Protein AF-A0A6M1YT93-F1 (afdb_monomer_lite)

Radius of gyration: 17.88 Å; chains: 1; bounding box: 50×22×39 Å

Sequence (59 aa):
MFSIAKLFGRSPFAPLQSHMDKVASCVLLLEKLFIALKEKKYEKIKEIGKAISKQEHEA

Structure (mmCIF, N/CA/C/O backbone):
data_AF-A0A6M1YT93-F1
#
_entry.id   AF-A0A6M1YT93-F1
#
loop_
_atom_site.group_PDB
_atom_site.id
_atom_site.type_symbol
_atom_site.label_atom_id
_atom_site.label_alt_id
_atom_site.label_comp_id
_atom_site.label_asym_id
_atom_site.label_entity_id
_atom_site.label_seq_id
_atom_site.pdbx_PDB_ins_code
_atom_site.Cartn_x
_atom_site.Cartn_y
_atom_site.Cartn_z
_atom_site.occupancy
_atom_site.B_iso_or_equiv
_atom_site.auth_seq_id
_atom_site.auth_comp_id
_atom_site.auth_asym_id
_atom_site.auth_atom_id
_atom_site.pdbx_PDB_model_num
ATOM 1 N N . MET A 1 1 ? 33.958 -17.691 -22.519 1.00 50.75 1 MET A N 1
ATOM 2 C CA . MET A 1 1 ? 32.675 -17.982 -23.197 1.00 50.75 1 MET A CA 1
ATOM 3 C C . MET A 1 1 ? 31.859 -16.705 -23.298 1.00 50.75 1 MET A C 1
ATOM 5 O O . MET A 1 1 ? 31.504 -16.140 -22.269 1.00 50.75 1 MET A O 1
ATOM 9 N N . PHE A 1 2 ? 31.596 -16.227 -24.514 1.00 55.94 2 PHE A N 1
ATOM 10 C CA . PHE A 1 2 ? 30.601 -15.179 -24.739 1.00 55.94 2 PHE A CA 1
ATOM 11 C C . PHE A 1 2 ? 29.215 -15.821 -24.625 1.00 55.94 2 PHE A C 1
ATOM 13 O O . PHE A 1 2 ? 28.848 -16.646 -25.453 1.00 55.94 2 PHE A O 1
ATOM 20 N N . SER A 1 3 ? 28.477 -15.505 -23.561 1.00 75.81 3 SER A N 1
ATOM 21 C CA . SER A 1 3 ? 27.079 -15.927 -23.439 1.00 75.81 3 SER A CA 1
ATOM 22 C C . SER A 1 3 ? 26.218 -15.085 -24.379 1.00 75.81 3 SER A C 1
ATOM 24 O O . SER A 1 3 ? 26.418 -13.870 -24.457 1.00 75.81 3 SER A O 1
ATOM 26 N N . ILE A 1 4 ? 25.246 -15.709 -25.053 1.00 70.94 4 ILE A N 1
ATOM 27 C CA . ILE A 1 4 ? 24.297 -15.045 -25.966 1.00 70.94 4 ILE A CA 1
ATOM 28 C C . ILE A 1 4 ? 23.595 -13.844 -25.296 1.00 70.94 4 ILE A C 1
ATOM 30 O O . ILE A 1 4 ? 23.244 -12.872 -25.953 1.00 70.94 4 ILE A O 1
ATOM 34 N N . ALA A 1 5 ? 23.481 -13.859 -23.963 1.00 67.81 5 ALA A N 1
ATOM 35 C CA . ALA A 1 5 ? 22.919 -12.781 -23.154 1.00 67.81 5 ALA A CA 1
ATOM 36 C C . ALA A 1 5 ? 23.707 -11.456 -23.216 1.00 67.81 5 ALA A C 1
ATOM 38 O O . ALA A 1 5 ? 23.157 -10.417 -22.873 1.00 67.81 5 ALA A O 1
ATOM 39 N N . LYS A 1 6 ? 24.983 -11.468 -23.634 1.00 64.25 6 LYS A N 1
ATOM 40 C CA . LYS A 1 6 ? 25.774 -10.244 -23.868 1.00 64.25 6 LYS A CA 1
ATOM 41 C C . LYS A 1 6 ? 25.581 -9.651 -25.271 1.00 64.25 6 LYS A C 1
ATOM 43 O O . LYS A 1 6 ? 25.992 -8.516 -25.477 1.00 64.25 6 LYS A O 1
ATOM 48 N N . LEU A 1 7 ? 24.990 -10.393 -26.216 1.00 64.44 7 LEU A N 1
ATOM 49 C CA . LEU A 1 7 ? 24.684 -9.899 -27.570 1.00 64.44 7 LEU A CA 1
ATOM 50 C C . LEU A 1 7 ? 23.421 -9.033 -27.591 1.00 64.44 7 LEU A C 1
ATOM 52 O O . LEU A 1 7 ? 23.321 -8.103 -28.385 1.00 64.44 7 LEU A O 1
ATOM 56 N N . PHE A 1 8 ? 22.478 -9.309 -26.692 1.00 71.06 8 PHE A N 1
ATOM 57 C CA . PHE A 1 8 ? 21.293 -8.488 -26.493 1.00 71.06 8 PHE A CA 1
ATOM 58 C C . PHE A 1 8 ? 21.571 -7.509 -25.348 1.00 71.06 8 PHE A C 1
ATOM 60 O O . PHE A 1 8 ? 21.635 -7.903 -24.184 1.00 71.06 8 PHE A O 1
ATOM 67 N N . GLY A 1 9 ? 21.789 -6.231 -25.671 1.00 67.19 9 GLY A N 1
ATOM 68 C CA . GLY A 1 9 ? 21.897 -5.183 -24.654 1.00 67.19 9 GLY A CA 1
ATOM 69 C C . GLY A 1 9 ? 20.658 -5.192 -23.755 1.00 67.19 9 GLY A C 1
ATOM 70 O O . GLY A 1 9 ? 19.542 -5.394 -24.238 1.00 67.19 9 GLY A O 1
ATOM 71 N N . ARG A 1 10 ? 20.830 -5.004 -22.439 1.00 70.50 10 ARG A N 1
ATOM 72 C CA . ARG A 1 10 ? 19.668 -4.859 -21.552 1.00 70.50 10 ARG A CA 1
ATOM 73 C C . ARG A 1 10 ? 18.847 -3.667 -22.030 1.00 70.50 10 ARG A C 1
ATOM 75 O O . ARG A 1 10 ? 19.414 -2.611 -22.304 1.00 70.50 10 ARG A O 1
ATOM 82 N N . SER A 1 11 ? 17.529 -3.845 -22.122 1.00 76.94 11 SER A N 1
ATOM 83 C CA . SER A 1 11 ? 16.634 -2.750 -22.487 1.00 76.94 11 SER A CA 1
ATOM 84 C C . SER A 1 11 ? 16.892 -1.562 -21.554 1.00 76.94 11 SER A C 1
ATOM 86 O O . SER A 1 11 ? 16.869 -1.751 -20.333 1.00 76.94 11 SER A O 1
ATOM 88 N N . PRO A 1 12 ? 17.106 -0.345 -22.084 1.00 78.06 12 PRO A N 1
ATOM 89 C CA . PRO A 1 12 ? 17.272 0.847 -21.254 1.00 78.06 12 PRO A CA 1
ATOM 90 C C . PRO A 1 12 ? 16.013 1.139 -20.419 1.00 78.06 12 PRO A C 1
ATOM 92 O O . PRO A 1 12 ? 16.080 1.870 -19.438 1.00 78.06 12 PRO A O 1
ATOM 95 N N . PHE A 1 13 ? 14.879 0.518 -20.765 1.00 83.44 13 PHE 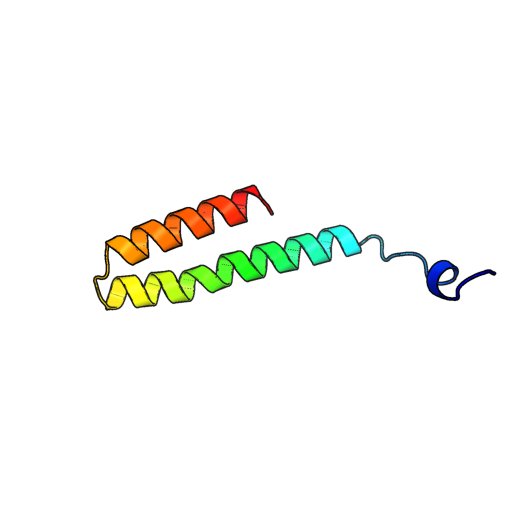A N 1
ATOM 96 C CA . PHE A 1 13 ? 13.615 0.606 -20.039 1.00 83.44 13 PHE A CA 1
ATOM 97 C C . PHE A 1 13 ? 13.441 -0.466 -18.960 1.00 83.44 13 PHE A C 1
ATOM 99 O O . PHE A 1 13 ? 12.429 -0.446 -18.270 1.00 83.44 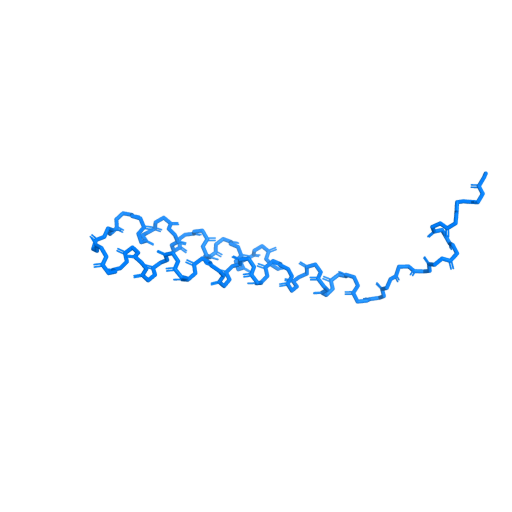13 PHE A O 1
ATOM 106 N N . ALA A 1 14 ? 14.375 -1.410 -18.802 1.00 84.31 14 ALA A N 1
ATOM 107 C CA . ALA A 1 14 ? 14.273 -2.447 -17.774 1.00 84.31 14 ALA A CA 1
ATOM 108 C C . ALA A 1 14 ? 14.080 -1.879 -16.347 1.00 84.31 14 ALA A C 1
ATOM 110 O O . ALA A 1 14 ? 13.211 -2.388 -15.642 1.00 84.31 14 ALA A O 1
ATOM 111 N N . PRO A 1 15 ? 14.777 -0.800 -15.925 1.00 85.88 15 PRO A N 1
ATOM 112 C CA . PRO A 1 15 ? 14.524 -0.175 -14.624 1.00 85.88 15 PRO A CA 1
ATOM 113 C C . PRO A 1 15 ? 13.105 0.396 -14.519 1.00 85.88 15 PRO A C 1
ATOM 115 O O . PRO A 1 15 ? 12.452 0.252 -13.489 1.00 85.88 15 PRO A O 1
ATOM 118 N N . LEU A 1 16 ? 12.612 1.000 -15.606 1.00 88.00 16 LEU A N 1
ATOM 119 C CA . LEU A 1 16 ? 11.269 1.571 -15.671 1.00 88.00 16 LEU A CA 1
ATOM 120 C C . LEU A 1 16 ? 10.195 0.477 -15.591 1.00 88.00 16 LEU A C 1
ATOM 122 O O . LEU A 1 16 ? 9.221 0.636 -14.871 1.00 88.00 16 LEU A O 1
ATOM 126 N N . GLN A 1 17 ? 10.388 -0.647 -16.285 1.00 88.38 17 GLN A N 1
ATOM 127 C CA . GLN A 1 17 ? 9.488 -1.804 -16.224 1.00 88.38 17 GLN A CA 1
ATOM 128 C C . GLN A 1 17 ? 9.425 -2.375 -14.809 1.00 88.38 17 GLN A C 1
ATOM 130 O O . GLN A 1 17 ? 8.338 -2.516 -14.266 1.00 88.38 17 GLN A O 1
ATOM 135 N N . SER A 1 18 ? 10.579 -2.577 -14.165 1.00 89.00 18 SER A N 1
ATOM 136 C CA . SER A 1 18 ? 10.621 -3.044 -12.777 1.00 89.00 18 SER A CA 1
ATOM 137 C C . SER A 1 18 ? 9.949 -2.073 -11.800 1.00 89.00 18 SER A C 1
ATOM 139 O O . SER A 1 18 ? 9.310 -2.514 -10.848 1.00 89.00 18 SER A O 1
ATOM 141 N N . HIS A 1 19 ? 10.056 -0.760 -12.027 1.00 90.38 19 HIS A N 1
ATOM 142 C CA . HIS A 1 19 ? 9.287 0.228 -11.267 1.00 90.38 19 HIS A CA 1
ATOM 143 C C . HIS A 1 19 ? 7.777 0.078 -11.525 1.00 90.38 19 HIS A C 1
ATOM 145 O O . HIS A 1 19 ? 6.988 0.061 -10.583 1.00 90.38 19 HIS A O 1
ATOM 151 N N . MET A 1 20 ? 7.358 -0.090 -12.782 1.00 90.81 20 MET A N 1
ATOM 152 C CA . MET A 1 20 ? 5.946 -0.298 -13.132 1.00 90.81 20 MET A CA 1
ATOM 153 C C . MET A 1 20 ? 5.367 -1.570 -12.501 1.00 90.81 20 MET A C 1
ATOM 155 O O . MET A 1 20 ? 4.234 -1.536 -12.025 1.00 90.81 20 MET A O 1
ATOM 159 N N . ASP A 1 21 ? 6.142 -2.653 -12.409 1.00 92.25 21 ASP A N 1
ATOM 160 C CA . ASP A 1 21 ? 5.734 -3.882 -11.715 1.00 92.25 21 ASP A CA 1
ATOM 161 C C . ASP A 1 21 ? 5.478 -3.641 -10.216 1.00 92.25 21 ASP A C 1
ATOM 163 O O . ASP A 1 21 ? 4.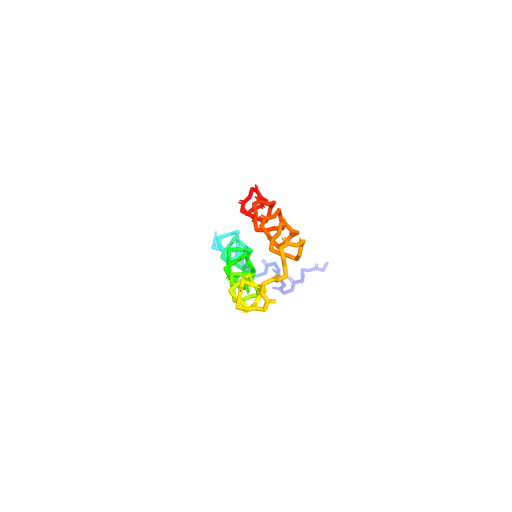498 -4.143 -9.648 1.00 92.25 21 ASP A O 1
ATOM 167 N N . LYS A 1 22 ? 6.324 -2.833 -9.559 1.00 91.06 22 LYS A N 1
ATOM 168 C CA . LYS A 1 22 ? 6.125 -2.446 -8.152 1.00 91.06 22 LYS A CA 1
ATOM 169 C C . LYS A 1 22 ? 4.881 -1.577 -7.974 1.00 91.06 22 LYS A C 1
ATOM 171 O O . LYS A 1 22 ? 4.078 -1.849 -7.083 1.00 91.06 22 LYS A O 1
ATOM 176 N N . VAL A 1 23 ? 4.685 -0.581 -8.842 1.00 93.62 23 VAL A N 1
ATOM 177 C CA . VAL A 1 23 ? 3.492 0.281 -8.819 1.00 93.62 23 VAL A CA 1
ATOM 178 C C . VAL A 1 23 ? 2.225 -0.546 -9.024 1.00 93.62 23 VAL A C 1
ATOM 180 O O . VAL A 1 23 ? 1.278 -0.411 -8.252 1.00 93.62 23 VAL A O 1
ATOM 183 N N . ALA A 1 24 ? 2.213 -1.450 -10.007 1.00 93.31 24 ALA A N 1
ATOM 184 C CA . ALA A 1 24 ? 1.083 -2.342 -10.249 1.00 93.31 24 ALA A CA 1
ATOM 185 C C . ALA A 1 24 ? 0.771 -3.195 -9.010 1.00 93.31 24 ALA A C 1
ATOM 187 O O . ALA A 1 24 ? -0.384 -3.290 -8.594 1.00 93.31 24 ALA A O 1
ATOM 188 N N . SER A 1 25 ? 1.804 -3.743 -8.366 1.00 92.06 25 SER A N 1
ATOM 189 C CA . SER A 1 25 ? 1.661 -4.520 -7.130 1.00 92.06 25 SER A CA 1
ATOM 190 C C . SER A 1 25 ? 1.056 -3.701 -5.982 1.00 92.06 25 SER A C 1
ATOM 192 O O . SER A 1 25 ? 0.202 -4.215 -5.259 1.00 92.06 25 SER A O 1
ATOM 194 N N . CYS A 1 26 ? 1.437 -2.426 -5.856 1.00 93.69 26 CYS A N 1
ATOM 195 C CA . CYS A 1 26 ? 0.875 -1.497 -4.875 1.00 93.69 26 CYS A CA 1
ATOM 196 C C . CYS A 1 26 ? -0.607 -1.200 -5.149 1.00 93.69 26 CYS A C 1
ATOM 198 O O . CYS A 1 26 ? -1.445 -1.301 -4.252 1.00 93.69 26 CYS A O 1
ATOM 200 N N . VAL A 1 27 ? -0.964 -0.923 -6.406 1.00 93.94 27 VAL A N 1
ATOM 201 C CA . VAL A 1 27 ? -2.352 -0.642 -6.812 1.00 93.94 27 VAL A CA 1
ATOM 202 C C . VAL A 1 27 ? -3.270 -1.841 -6.556 1.00 93.94 27 VAL A C 1
ATOM 204 O O . VAL A 1 27 ? -4.396 -1.663 -6.094 1.00 93.94 27 VAL A O 1
ATOM 207 N N . LEU A 1 28 ? -2.791 -3.072 -6.763 1.00 94.19 28 LEU A N 1
ATOM 208 C CA . LEU A 1 28 ? -3.566 -4.290 -6.490 1.00 94.19 28 LEU A CA 1
ATOM 209 C C . LEU A 1 28 ? -3.950 -4.454 -5.006 1.00 94.19 28 LEU A C 1
ATOM 211 O O . LEU A 1 28 ? -4.909 -5.159 -4.687 1.00 94.19 28 LEU A O 1
ATOM 215 N N . LEU A 1 29 ? -3.254 -3.795 -4.072 1.00 93.38 29 LEU A N 1
ATOM 216 C CA . LEU A 1 29 ? -3.635 -3.801 -2.656 1.00 93.38 29 LEU A CA 1
ATOM 217 C C . LEU A 1 29 ? -4.882 -2.955 -2.367 1.00 93.38 29 LEU A C 1
ATOM 219 O O . LEU A 1 29 ? -5.560 -3.212 -1.368 1.00 93.38 29 LEU A O 1
ATOM 223 N N . LEU A 1 30 ? -5.229 -1.995 -3.231 1.00 94.62 30 LEU A N 1
ATOM 224 C CA . LEU A 1 30 ? -6.431 -1.174 -3.063 1.00 94.62 30 LEU A CA 1
ATOM 225 C C . LEU A 1 30 ? -7.704 -2.018 -3.132 1.00 94.62 30 LEU A C 1
ATOM 227 O O . LEU A 1 30 ? -8.619 -1.799 -2.342 1.00 94.62 30 LEU A O 1
ATOM 231 N N . GLU A 1 31 ? -7.752 -3.030 -4.001 1.00 94.75 31 GLU A N 1
ATOM 232 C CA . GLU A 1 31 ? -8.883 -3.964 -4.054 1.00 94.75 31 GLU A CA 1
ATOM 233 C C . GLU A 1 31 ? -9.105 -4.632 -2.687 1.00 94.75 31 GLU A C 1
ATOM 235 O O . GLU A 1 31 ? -10.212 -4.624 -2.141 1.00 94.75 31 GLU A O 1
ATOM 240 N N . LYS A 1 32 ? -8.024 -5.130 -2.074 1.00 93.62 32 LYS A N 1
ATOM 241 C CA . LYS A 1 32 ? -8.063 -5.753 -0.743 1.00 93.62 32 LYS A CA 1
ATOM 242 C C . LYS A 1 32 ? -8.492 -4.760 0.336 1.00 93.62 32 LYS A C 1
ATOM 244 O O . LYS A 1 32 ? -9.230 -5.135 1.249 1.00 93.62 32 LYS A O 1
ATOM 249 N N . LEU A 1 33 ? -8.059 -3.503 0.227 1.00 95.19 33 LEU A N 1
ATOM 250 C CA . LEU A 1 33 ? -8.457 -2.428 1.134 1.00 95.19 33 LEU A CA 1
ATOM 251 C C . LEU A 1 33 ? -9.969 -2.171 1.059 1.00 95.19 33 LEU A C 1
ATOM 253 O O . LEU A 1 33 ? -10.627 -2.113 2.096 1.00 95.19 33 LEU A O 1
ATOM 257 N N . PHE A 1 34 ? -10.535 -2.077 -0.148 1.00 95.12 34 PHE A N 1
ATOM 258 C CA . PHE A 1 34 ? -11.972 -1.863 -0.344 1.00 95.12 34 PHE A CA 1
ATOM 259 C C . PHE A 1 34 ? -12.817 -3.056 0.114 1.00 95.12 34 PHE A C 1
ATOM 261 O O . PHE A 1 34 ? -13.887 -2.861 0.694 1.00 95.12 34 PHE A O 1
ATOM 268 N N . ILE A 1 35 ? -12.334 -4.290 -0.063 1.00 95.50 35 ILE A N 1
ATOM 269 C CA . ILE A 1 35 ? -12.984 -5.482 0.501 1.00 95.50 35 ILE A CA 1
ATOM 270 C C . ILE A 1 35 ? -12.989 -5.406 2.035 1.00 95.50 35 ILE A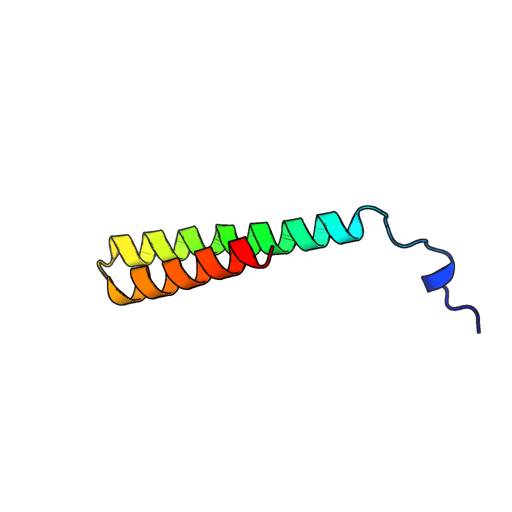 C 1
ATOM 272 O O . ILE A 1 35 ? -14.042 -5.560 2.655 1.00 95.50 35 ILE A O 1
ATOM 276 N N . ALA A 1 36 ? -11.844 -5.100 2.656 1.00 94.38 36 ALA A N 1
ATOM 277 C CA . ALA A 1 36 ? -11.747 -4.954 4.109 1.00 94.38 36 ALA A CA 1
ATOM 278 C C . ALA A 1 36 ? -12.635 -3.816 4.645 1.00 94.38 36 ALA A C 1
ATOM 280 O O . ALA A 1 36 ? -13.224 -3.955 5.720 1.00 94.38 36 ALA A O 1
ATOM 281 N N . LEU A 1 37 ? -12.777 -2.727 3.879 1.00 94.94 37 LEU A N 1
ATOM 282 C CA . LEU A 1 37 ? -13.690 -1.622 4.165 1.00 94.94 37 LEU A CA 1
ATOM 283 C C . LEU A 1 37 ? -15.152 -2.078 4.145 1.00 94.94 37 LEU A C 1
ATOM 285 O O . LEU A 1 37 ? -15.884 -1.817 5.099 1.00 94.94 37 LEU A O 1
ATOM 289 N N . LYS A 1 38 ? -15.566 -2.814 3.106 1.00 95.88 38 LYS A N 1
ATOM 290 C CA . LYS A 1 38 ? -16.922 -3.373 2.992 1.00 95.88 38 LYS A CA 1
ATOM 291 C C . LYS A 1 38 ? -17.248 -4.319 4.151 1.00 95.88 38 LYS A C 1
ATOM 293 O O . LYS A 1 38 ? -18.358 -4.290 4.675 1.00 95.88 38 LYS A O 1
ATOM 298 N N . GLU A 1 39 ? -16.281 -5.128 4.574 1.00 96.12 39 GLU A N 1
ATOM 299 C CA . GLU A 1 39 ? -16.421 -6.053 5.704 1.00 96.12 39 GLU A CA 1
ATOM 300 C C . GLU A 1 39 ? -16.242 -5.388 7.084 1.00 96.12 39 GLU A C 1
ATOM 302 O O . GLU A 1 39 ? -16.332 -6.072 8.102 1.00 96.12 39 GLU A O 1
ATOM 307 N N . LYS A 1 40 ? -15.983 -4.071 7.143 1.00 95.31 40 LYS A N 1
ATOM 308 C CA . LYS A 1 40 ? -15.721 -3.305 8.378 1.00 95.31 40 LYS A CA 1
ATOM 309 C C . LYS A 1 40 ? -14.573 -3.878 9.229 1.00 95.31 40 LYS A C 1
ATOM 311 O O . LYS A 1 40 ? -14.565 -3.749 10.452 1.00 95.31 40 LYS A O 1
ATOM 316 N N . LYS A 1 41 ? -13.573 -4.503 8.597 1.00 94.81 41 LYS A N 1
ATOM 317 C CA . LYS A 1 41 ? -12.403 -5.089 9.276 1.00 94.81 41 LYS A CA 1
ATOM 318 C C . LYS A 1 41 ? -11.322 -4.028 9.494 1.00 94.81 41 LYS A C 1
ATOM 320 O O . LYS A 1 41 ? -10.302 -4.025 8.811 1.00 94.81 41 LYS A O 1
ATOM 325 N N . TYR A 1 42 ? -11.542 -3.122 10.444 1.00 91.19 42 TYR A N 1
ATOM 326 C CA . TYR A 1 42 ? -10.695 -1.938 10.657 1.00 91.19 42 TYR A CA 1
ATOM 327 C C . TYR A 1 42 ? -9.211 -2.240 10.917 1.00 91.19 42 TYR A C 1
ATOM 329 O O . TYR A 1 42 ? -8.350 -1.503 10.438 1.00 91.19 42 TYR A O 1
ATOM 337 N N . GLU A 1 43 ? -8.888 -3.340 11.601 1.00 93.69 43 GLU A N 1
ATOM 338 C CA . GLU A 1 43 ? -7.492 -3.764 11.777 1.00 93.69 43 GLU A CA 1
ATOM 339 C C . GLU A 1 43 ? -6.837 -4.127 10.440 1.00 93.69 43 GLU A C 1
ATOM 341 O O . GLU A 1 43 ? -5.769 -3.608 10.121 1.00 93.69 43 GLU A O 1
ATOM 346 N N . LYS A 1 44 ? -7.528 -4.901 9.592 1.00 92.81 44 LYS A N 1
ATOM 347 C CA . LYS A 1 44 ? -7.051 -5.223 8.238 1.00 92.81 44 LYS A CA 1
ATOM 348 C C . LYS A 1 44 ? -6.896 -3.983 7.369 1.00 92.81 44 LYS A C 1
ATOM 350 O O . LYS A 1 44 ? -5.932 -3.896 6.620 1.00 92.81 44 LYS A O 1
ATOM 355 N N . ILE A 1 45 ? -7.805 -3.015 7.475 1.00 94.44 45 ILE A N 1
ATOM 356 C CA . ILE A 1 45 ? -7.687 -1.739 6.752 1.00 94.44 45 ILE A CA 1
ATOM 357 C C . ILE A 1 45 ? -6.379 -1.035 7.140 1.00 94.44 45 ILE A C 1
ATOM 359 O O . ILE A 1 45 ? -5.637 -0.584 6.270 1.00 94.44 45 ILE A O 1
ATOM 363 N N . LYS A 1 46 ? -6.059 -0.989 8.439 1.00 94.75 46 LYS A N 1
ATOM 364 C CA . LYS A 1 46 ? -4.827 -0.373 8.951 1.00 94.75 46 LYS A CA 1
ATOM 365 C C . LYS A 1 46 ? -3.570 -1.107 8.479 1.00 94.75 46 LYS A C 1
ATOM 367 O O . LYS A 1 46 ? -2.590 -0.456 8.119 1.00 94.75 46 LYS A O 1
ATOM 372 N N . GLU A 1 47 ? -3.584 -2.437 8.473 1.00 95.94 47 GLU A N 1
ATOM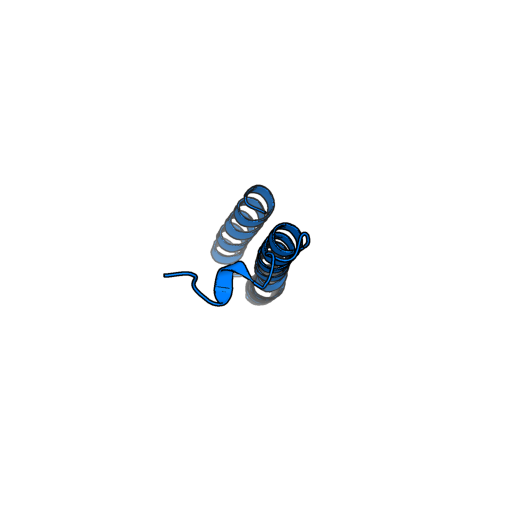 373 C CA . GLU A 1 47 ? -2.460 -3.242 7.980 1.00 95.94 47 GLU A CA 1
ATOM 374 C C . GLU A 1 47 ? -2.237 -3.067 6.475 1.00 95.94 47 GLU A C 1
ATOM 376 O O . GLU A 1 47 ? -1.112 -2.811 6.045 1.00 95.94 47 GLU A O 1
ATOM 381 N N . ILE A 1 48 ? -3.309 -3.126 5.680 1.00 94.62 48 ILE A N 1
ATOM 382 C CA . ILE A 1 48 ? -3.238 -2.945 4.226 1.00 94.62 48 ILE A CA 1
ATOM 383 C C . ILE A 1 48 ? -2.776 -1.522 3.889 1.00 94.62 48 ILE A C 1
ATOM 385 O O . ILE A 1 48 ? -1.911 -1.353 3.036 1.00 94.62 48 ILE A O 1
ATOM 389 N N . GLY A 1 49 ? -3.267 -0.501 4.600 1.00 93.44 49 GLY A N 1
ATOM 390 C CA . GLY A 1 49 ? -2.824 0.884 4.414 1.00 93.44 49 GLY A CA 1
ATOM 391 C C . GLY A 1 49 ? -1.327 1.081 4.684 1.00 93.44 49 GLY A C 1
ATOM 392 O O . GLY A 1 49 ? -0.645 1.756 3.914 1.00 93.44 49 GLY A O 1
ATOM 393 N N . LYS A 1 50 ? -0.780 0.436 5.724 1.00 95.25 50 LYS A N 1
ATOM 394 C CA . LYS A 1 50 ? 0.671 0.442 5.978 1.00 95.25 50 LYS A CA 1
ATOM 395 C C . LYS A 1 50 ? 1.452 -0.256 4.867 1.00 95.25 50 LYS A C 1
ATOM 397 O O . LYS A 1 50 ? 2.507 0.234 4.477 1.00 95.25 50 LYS A O 1
ATOM 402 N N . ALA A 1 51 ? 0.947 -1.382 4.364 1.00 93.81 51 ALA A N 1
ATOM 403 C CA . ALA A 1 51 ? 1.588 -2.113 3.275 1.00 93.81 51 ALA A CA 1
ATOM 404 C C . ALA A 1 51 ? 1.628 -1.292 1.975 1.00 93.81 51 ALA A C 1
ATOM 406 O O . ALA A 1 51 ? 2.668 -1.256 1.325 1.00 93.81 51 ALA A O 1
ATOM 407 N N . ILE A 1 52 ? 0.539 -0.583 1.651 1.00 93.88 52 ILE A N 1
ATOM 408 C CA . ILE A 1 52 ? 0.460 0.339 0.506 1.00 93.88 52 ILE A CA 1
ATOM 409 C C . ILE A 1 52 ? 1.495 1.458 0.644 1.00 93.88 52 ILE A C 1
ATOM 411 O O . ILE A 1 52 ? 2.307 1.650 -0.253 1.00 93.88 52 ILE A O 1
ATOM 415 N N . SER A 1 53 ? 1.518 2.156 1.785 1.00 92.56 53 SER A N 1
ATOM 416 C CA . SER A 1 53 ? 2.463 3.261 2.013 1.00 92.56 53 SER A CA 1
ATOM 417 C C . SER A 1 53 ? 3.922 2.801 1.949 1.00 92.56 53 SER A C 1
ATOM 419 O O . SER A 1 53 ? 4.772 3.508 1.417 1.00 92.56 53 SER A O 1
ATOM 421 N N . LYS A 1 54 ? 4.219 1.591 2.439 1.00 93.31 54 LYS A N 1
ATOM 422 C CA . LYS A 1 54 ? 5.560 1.015 2.333 1.00 93.31 54 LYS A CA 1
ATOM 423 C C . LYS A 1 54 ? 5.932 0.709 0.876 1.00 93.31 54 LYS A C 1
ATOM 425 O O . LYS A 1 54 ? 7.007 1.103 0.444 1.00 93.31 54 LYS A O 1
ATOM 430 N N . GLN A 1 55 ? 5.049 0.050 0.122 1.00 91.06 55 GLN A N 1
ATOM 431 C CA . GLN A 1 55 ? 5.313 -0.290 -1.281 1.00 91.06 55 GLN A CA 1
ATOM 432 C C . GLN A 1 55 ? 5.434 0.937 -2.182 1.00 91.06 55 GLN A C 1
ATOM 434 O O . GLN A 1 55 ? 6.224 0.908 -3.117 1.00 91.06 55 GLN A O 1
ATOM 439 N N . GLU A 1 56 ? 4.680 1.999 -1.905 1.00 89.88 56 GLU A N 1
ATOM 440 C CA . GLU A 1 56 ? 4.815 3.279 -2.604 1.00 89.88 56 GLU A CA 1
ATOM 441 C C . GLU A 1 56 ? 6.184 3.917 -2.348 1.00 89.88 56 GLU A C 1
ATOM 443 O O . GLU A 1 56 ? 6.834 4.345 -3.292 1.00 89.88 56 GLU A O 1
ATOM 448 N N . HIS A 1 57 ? 6.678 3.881 -1.108 1.00 90.38 57 HIS A N 1
ATOM 449 C CA . HIS A 1 57 ? 8.011 4.391 -0.778 1.00 90.38 57 HIS A CA 1
ATOM 450 C C . HIS A 1 57 ? 9.164 3.550 -1.364 1.00 90.38 57 HIS A C 1
ATOM 452 O O . HIS A 1 57 ? 10.255 4.065 -1.596 1.00 90.38 57 HIS A O 1
ATOM 458 N N . GLU A 1 58 ? 8.951 2.244 -1.556 1.00 84.19 58 GLU A N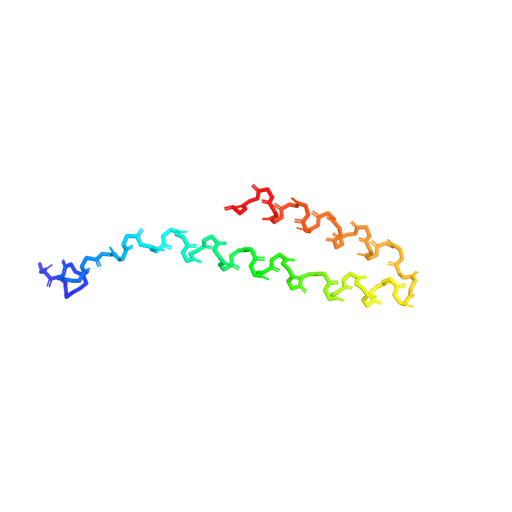 1
ATOM 459 C CA . GLU A 1 58 ? 9.941 1.309 -2.116 1.00 84.19 58 GLU A CA 1
ATOM 460 C C . GLU A 1 58 ? 9.952 1.263 -3.655 1.00 84.19 58 GLU A C 1
ATOM 462 O O . GLU A 1 58 ? 10.863 0.646 -4.233 1.00 84.19 58 GLU A O 1
ATOM 467 N N . ALA A 1 59 ? 8.931 1.828 -4.309 1.00 78.31 59 ALA A N 1
ATOM 468 C CA . ALA A 1 59 ? 8.809 1.880 -5.764 1.00 78.31 59 ALA A CA 1
ATOM 469 C C . ALA A 1 59 ? 9.827 2.854 -6.357 1.00 78.31 59 ALA A C 1
ATOM 471 O O . ALA A 1 59 ? 10.664 2.336 -7.141 1.00 78.31 59 ALA A O 1
#

Foldseek 3Di:
DDDVVVVDDDDPCPVVVVLVVLVVVLVVLVVVLVVCVVVVVVVSNVVSVVVSVVSVVVD

Secondary structure (DSSP, 8-state):
---GGGTSPPPTTHHHHHHHHHHHHHHHHHHHHHHHHHTT-HHHHHHHHHHHHHHHHH-

pLDDT: mean 87.21, std 10.94, range [50.75, 96.12]